Protein AF-A0A4Q0NZ06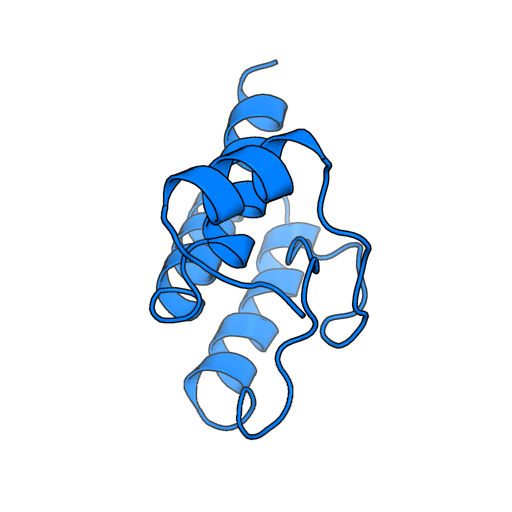-F1 (afdb_monomer)

Sequence (94 aa):
MFITMAWTIFRKAILLLQYAHTFVHWKMLQFGFKIKSTKEVIGQIPRLVVGGVKSFVGKIPVGNPGGANVPPLKAFPIDSELQSIFAKAGINVH

Secondary structure (DSSP, 8-state):
-HHHHHHHHHHHHHHH-GGGHHHHHHHHHHHHHHTT-HHHHHHHHHHHHHHHHT--SS---TT----TTS-TT---PPPHHHHHHHHHTT----

Structure (mmCIF, N/CA/C/O backbone):
data_AF-A0A4Q0NZ06-F1
#
_entry.id   AF-A0A4Q0NZ06-F1
#
loop_
_atom_site.group_PDB
_atom_site.id
_atom_site.type_symbol
_atom_site.label_atom_id
_atom_site.label_alt_id
_atom_site.label_comp_id
_atom_site.label_asym_id
_atom_site.label_entity_id
_atom_site.label_seq_id
_atom_site.pdbx_PDB_ins_code
_atom_site.Cartn_x
_atom_site.Cartn_y
_atom_site.Cartn_z
_atom_site.occupancy
_atom_site.B_iso_or_equiv
_atom_site.auth_seq_id
_atom_site.auth_comp_id
_atom_site.auth_asym_id
_atom_site.auth_atom_id
_atom_site.pdbx_PDB_model_num
ATOM 1 N N . MET A 1 1 ? 15.267 8.024 0.315 1.00 60.00 1 MET A N 1
ATOM 2 C CA . MET A 1 1 ? 14.583 8.942 1.252 1.00 60.00 1 MET A CA 1
ATOM 3 C C . MET A 1 1 ? 13.210 9.401 0.747 1.00 60.00 1 MET A C 1
ATOM 5 O O . MET A 1 1 ? 12.220 9.113 1.402 1.00 60.00 1 MET A O 1
ATOM 9 N N . PHE A 1 2 ? 13.091 10.033 -0.430 1.00 67.25 2 PHE A N 1
ATOM 10 C CA . PHE A 1 2 ? 11.779 10.478 -0.947 1.00 67.25 2 PHE A CA 1
ATOM 11 C C . PHE A 1 2 ? 10.834 9.334 -1.344 1.00 67.25 2 PHE A C 1
ATOM 13 O O . PHE A 1 2 ? 9.649 9.372 -1.029 1.00 67.25 2 PHE A O 1
ATOM 20 N N . ILE A 1 3 ? 11.361 8.286 -1.986 1.00 69.38 3 ILE A N 1
ATOM 21 C CA . ILE A 1 3 ? 10.565 7.123 -2.412 1.00 69.38 3 ILE A CA 1
ATOM 22 C C . ILE A 1 3 ? 9.984 6.381 -1.204 1.00 69.38 3 ILE A C 1
ATOM 24 O O . ILE A 1 3 ? 8.806 6.042 -1.188 1.00 69.38 3 ILE A O 1
ATOM 28 N N . THR A 1 4 ? 10.800 6.182 -0.169 1.00 71.88 4 THR A N 1
ATOM 29 C CA . THR A 1 4 ? 10.399 5.530 1.082 1.00 71.88 4 THR A CA 1
ATOM 30 C C . THR A 1 4 ? 9.342 6.344 1.821 1.00 71.88 4 THR A C 1
ATOM 32 O O . THR A 1 4 ? 8.359 5.775 2.277 1.00 71.88 4 THR A O 1
ATOM 35 N N . MET A 1 5 ? 9.481 7.673 1.861 1.00 71.88 5 MET A N 1
ATOM 36 C CA . MET A 1 5 ? 8.505 8.559 2.500 1.00 71.88 5 MET A CA 1
ATOM 37 C C . MET A 1 5 ? 7.158 8.566 1.766 1.00 71.88 5 MET A C 1
ATOM 39 O O . MET A 1 5 ? 6.115 8.429 2.401 1.00 71.88 5 MET A O 1
ATOM 43 N N . ALA A 1 6 ? 7.171 8.630 0.431 1.00 71.88 6 ALA A N 1
ATOM 44 C CA . ALA A 1 6 ? 5.957 8.512 -0.376 1.00 71.88 6 ALA A CA 1
ATOM 45 C C . ALA A 1 6 ? 5.251 7.166 -0.142 1.00 71.88 6 ALA A C 1
ATOM 47 O O . ALA A 1 6 ? 4.033 7.121 0.021 1.00 71.88 6 ALA A O 1
ATOM 48 N N . TRP A 1 7 ? 6.014 6.072 -0.050 1.00 75.75 7 TRP A N 1
ATOM 49 C CA . TRP A 1 7 ? 5.461 4.750 0.244 1.00 75.75 7 TRP A CA 1
ATOM 50 C C . TRP A 1 7 ? 4.850 4.668 1.642 1.00 75.75 7 TRP A C 1
ATOM 52 O O . TRP A 1 7 ? 3.767 4.110 1.799 1.00 75.75 7 TRP A O 1
ATOM 62 N N . THR A 1 8 ? 5.490 5.265 2.647 1.00 76.62 8 THR A N 1
ATOM 63 C CA . THR A 1 8 ? 4.936 5.361 4.004 1.00 76.62 8 THR A CA 1
ATOM 64 C C . THR A 1 8 ? 3.622 6.139 4.020 1.00 76.62 8 THR A C 1
ATOM 66 O O . THR A 1 8 ? 2.675 5.709 4.675 1.00 76.62 8 THR A O 1
ATOM 69 N N . ILE A 1 9 ? 3.519 7.233 3.258 1.00 75.50 9 ILE A N 1
ATOM 70 C CA . ILE A 1 9 ? 2.280 8.016 3.154 1.00 75.50 9 ILE A CA 1
ATOM 71 C C . ILE A 1 9 ? 1.161 7.183 2.522 1.00 75.50 9 ILE A C 1
ATOM 73 O O . ILE A 1 9 ? 0.062 7.147 3.068 1.00 75.50 9 ILE A O 1
ATOM 77 N N . PHE A 1 10 ? 1.427 6.453 1.432 1.00 75.44 10 PHE A N 1
ATOM 78 C CA . PHE A 1 10 ? 0.416 5.570 0.832 1.00 75.44 10 PHE A CA 1
ATOM 79 C C . PHE A 1 10 ? -0.033 4.458 1.785 1.00 75.44 10 PHE A C 1
ATOM 81 O O . PHE A 1 10 ? -1.228 4.181 1.881 1.00 75.44 10 PHE A O 1
ATOM 88 N N . ARG A 1 11 ? 0.902 3.873 2.541 1.00 72.25 11 ARG A N 1
ATOM 89 C CA . ARG A 1 11 ? 0.600 2.859 3.561 1.00 72.25 11 ARG A CA 1
ATOM 90 C C . ARG A 1 11 ? -0.233 3.414 4.707 1.00 72.25 11 ARG A C 1
ATOM 92 O O . ARG A 1 11 ? -1.123 2.727 5.172 1.00 72.25 11 ARG A O 1
ATOM 99 N N . LYS A 1 12 ? 0.015 4.643 5.162 1.00 71.06 12 LYS A N 1
ATOM 100 C CA . LYS A 1 12 ? -0.845 5.284 6.170 1.00 71.06 12 LYS A CA 1
ATOM 101 C C . LYS A 1 12 ? -2.223 5.606 5.577 1.00 71.06 12 LYS A C 1
ATOM 103 O O . LYS A 1 12 ? -3.238 5.324 6.201 1.00 71.06 12 LYS A O 1
ATOM 108 N N . ALA A 1 13 ? -2.277 6.115 4.346 1.00 69.06 13 ALA A N 1
ATOM 109 C CA . ALA A 1 13 ? -3.526 6.486 3.683 1.00 69.06 13 ALA A CA 1
ATOM 110 C C . ALA A 1 13 ? -4.465 5.292 3.451 1.00 69.06 13 ALA A C 1
ATOM 112 O O . ALA A 1 13 ? -5.671 5.445 3.624 1.00 69.06 13 ALA A O 1
ATOM 113 N N . ILE A 1 14 ? -3.937 4.108 3.114 1.00 69.62 14 ILE A N 1
ATOM 114 C CA . ILE A 1 14 ? -4.767 2.910 2.912 1.00 69.62 14 ILE A CA 1
ATOM 115 C C . ILE A 1 14 ? -5.447 2.438 4.206 1.00 69.62 14 ILE A C 1
ATOM 117 O O . ILE A 1 14 ? -6.542 1.890 4.156 1.00 69.62 14 ILE A O 1
ATOM 121 N N . LEU A 1 15 ? -4.814 2.700 5.355 1.00 67.12 15 LEU A N 1
ATOM 122 C CA . LEU A 1 15 ? -5.334 2.371 6.682 1.00 67.12 15 LEU A CA 1
ATOM 123 C C . LEU A 1 15 ? -6.351 3.399 7.181 1.00 67.12 15 LEU A C 1
ATOM 125 O O . LEU A 1 15 ? -7.304 3.033 7.857 1.00 67.12 15 LEU A O 1
ATOM 129 N N . LEU A 1 16 ? -6.143 4.679 6.862 1.00 64.00 16 LEU A N 1
ATOM 130 C CA . LEU A 1 16 ? -7.015 5.778 7.285 1.00 64.00 16 LEU A CA 1
ATOM 131 C C . LEU A 1 16 ? -8.275 5.896 6.414 1.00 64.00 16 LEU A C 1
ATOM 133 O O . LEU A 1 16 ? -9.346 6.248 6.903 1.00 64.00 16 LEU A O 1
ATOM 137 N N . LEU A 1 17 ? -8.148 5.655 5.107 1.00 62.47 17 LEU A N 1
ATOM 138 C CA . LEU A 1 17 ? -9.175 5.981 4.121 1.00 62.47 17 LEU A CA 1
ATOM 139 C C . LEU A 1 17 ? -9.806 4.713 3.559 1.00 62.47 17 LEU A C 1
ATOM 141 O O . LEU A 1 17 ? -9.658 4.384 2.380 1.00 62.47 17 LEU A O 1
ATOM 145 N N . GLN A 1 18 ? -10.569 4.034 4.414 1.00 58.19 18 GLN A N 1
ATOM 146 C CA . GLN A 1 18 ? -11.312 2.823 4.070 1.00 58.19 18 GLN A CA 1
ATOM 147 C C . GLN A 1 18 ? -12.187 2.986 2.813 1.00 58.19 18 GLN A C 1
ATOM 149 O O . GLN A 1 18 ? -12.292 2.071 1.998 1.00 58.19 18 GLN A O 1
ATOM 154 N N . TYR A 1 19 ? -12.761 4.179 2.634 1.00 54.41 19 TYR A N 1
ATOM 155 C CA . TYR A 1 19 ? -13.613 4.551 1.502 1.00 54.41 19 TYR A CA 1
ATOM 156 C C . TYR A 1 19 ? -12.834 5.037 0.268 1.00 54.41 19 TYR A C 1
ATOM 158 O O . TYR A 1 19 ? -13.381 5.059 -0.830 1.00 54.41 19 TYR A O 1
ATOM 166 N N . ALA A 1 20 ? -11.551 5.388 0.415 1.00 64.88 20 ALA A N 1
ATOM 167 C CA . ALA A 1 20 ? -10.683 5.791 -0.696 1.00 64.88 20 ALA A CA 1
ATOM 168 C C . ALA A 1 20 ? -9.686 4.689 -1.093 1.00 64.88 20 ALA A C 1
ATOM 170 O O . ALA A 1 20 ? -8.728 4.950 -1.817 1.00 64.88 20 ALA A O 1
ATOM 171 N N . HIS A 1 21 ? -9.904 3.453 -0.642 1.00 71.06 21 HIS A N 1
ATOM 172 C CA . HIS A 1 21 ? -9.000 2.320 -0.831 1.00 71.06 21 HIS A CA 1
ATOM 173 C C . HIS A 1 21 ? -8.606 2.102 -2.307 1.00 71.06 21 HIS A C 1
ATOM 175 O O . HIS A 1 21 ? -7.424 2.011 -2.645 1.00 71.06 21 HIS A O 1
ATOM 181 N N . THR A 1 22 ? -9.585 2.129 -3.218 1.00 75.06 22 THR A N 1
ATOM 182 C CA . THR A 1 22 ? -9.355 2.034 -4.673 1.00 75.06 22 THR A CA 1
ATOM 183 C C . THR A 1 22 ? -8.544 3.214 -5.209 1.00 75.06 22 THR A C 1
ATOM 185 O O . THR A 1 22 ? -7.656 3.035 -6.041 1.00 75.06 22 THR A O 1
ATOM 188 N N . PHE A 1 23 ? -8.792 4.424 -4.701 1.00 79.75 23 PHE A N 1
ATOM 189 C CA . PHE A 1 23 ? -8.040 5.619 -5.083 1.00 79.75 23 PHE A CA 1
ATOM 190 C C . PHE A 1 23 ? -6.582 5.559 -4.603 1.00 79.75 23 PHE A C 1
ATOM 192 O O . PHE A 1 23 ? -5.670 5.922 -5.347 1.00 79.75 23 PHE A O 1
ATOM 199 N N . VAL A 1 24 ? -6.333 5.047 -3.394 1.00 80.12 24 VAL A N 1
ATOM 200 C CA . VAL A 1 24 ? -4.971 4.845 -2.883 1.00 80.12 24 VAL A CA 1
ATOM 201 C C . VAL A 1 24 ? -4.232 3.804 -3.726 1.00 80.12 24 VAL A C 1
ATOM 203 O O . VAL A 1 24 ? -3.113 4.078 -4.159 1.00 80.12 24 VAL A O 1
ATOM 206 N N . HIS A 1 25 ? -4.858 2.673 -4.064 1.00 84.81 25 HIS A N 1
ATOM 207 C CA . HIS A 1 25 ? -4.264 1.694 -4.984 1.00 84.81 25 HIS A CA 1
ATOM 208 C C . HIS A 1 25 ? -3.983 2.270 -6.372 1.00 84.81 25 HIS A C 1
ATOM 210 O O . HIS A 1 25 ? -2.934 1.992 -6.954 1.00 84.81 25 HIS A O 1
ATOM 216 N N . TRP A 1 26 ? -4.863 3.133 -6.880 1.00 84.19 26 TRP A N 1
ATOM 217 C CA . TRP A 1 26 ? -4.632 3.847 -8.133 1.00 84.19 26 TRP A CA 1
ATOM 218 C C . TRP A 1 26 ? -3.387 4.737 -8.053 1.00 84.19 26 TRP A C 1
ATOM 220 O O . TRP A 1 26 ? -2.526 4.694 -8.935 1.00 84.19 26 TRP A O 1
ATOM 230 N N . LYS A 1 27 ? -3.222 5.489 -6.959 1.00 85.31 27 LYS A N 1
ATOM 231 C CA . LYS A 1 27 ? -2.011 6.287 -6.726 1.00 85.31 27 LYS A CA 1
ATOM 232 C C . LYS A 1 27 ? -0.757 5.426 -6.552 1.00 85.31 27 LYS A C 1
ATOM 234 O O . LYS A 1 27 ? 0.293 5.789 -7.081 1.00 85.31 27 LYS A O 1
ATOM 239 N N . MET A 1 28 ? -0.854 4.284 -5.872 1.00 88.06 28 MET A N 1
ATOM 240 C CA . MET A 1 28 ? 0.253 3.329 -5.736 1.00 88.06 28 MET A CA 1
ATOM 241 C C . MET A 1 28 ? 0.653 2.725 -7.087 1.00 88.06 28 MET A C 1
ATOM 243 O O . MET A 1 28 ? 1.845 2.570 -7.34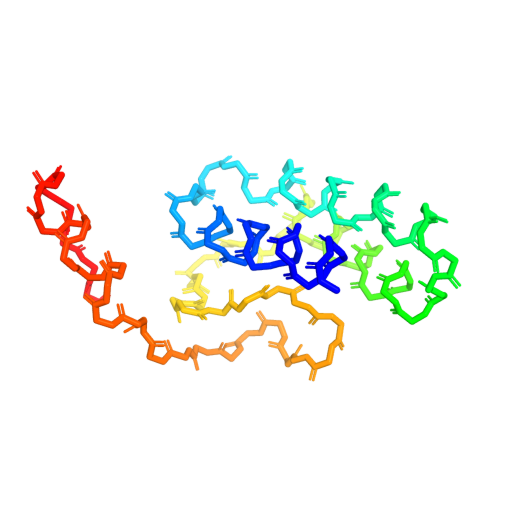4 1.00 88.06 28 MET A O 1
ATOM 247 N N . LEU A 1 29 ? -0.310 2.446 -7.972 1.00 89.31 29 LEU A N 1
ATOM 248 C CA . LEU A 1 29 ? -0.054 1.996 -9.342 1.00 89.31 29 LEU A CA 1
ATOM 249 C C . LEU A 1 29 ? 0.685 3.076 -10.147 1.00 89.31 29 LEU A C 1
ATOM 251 O O . LEU A 1 29 ? 1.742 2.800 -10.717 1.00 89.31 29 LEU A O 1
ATOM 255 N N . GLN A 1 30 ? 0.180 4.318 -10.140 1.00 90.06 30 GLN A N 1
ATOM 256 C CA . GLN A 1 30 ? 0.843 5.462 -10.784 1.00 90.06 30 GLN A CA 1
ATOM 257 C C . GLN A 1 30 ? 2.277 5.648 -10.268 1.00 90.06 30 GLN A C 1
ATOM 259 O O . GLN A 1 30 ? 3.207 5.892 -11.040 1.00 90.06 30 GLN A O 1
ATOM 264 N N . PHE A 1 31 ? 2.475 5.500 -8.958 1.00 88.06 31 PHE A N 1
ATOM 265 C CA . PHE A 1 31 ? 3.796 5.585 -8.355 1.00 88.06 31 PHE A CA 1
ATOM 266 C C . PHE A 1 31 ? 4.702 4.425 -8.776 1.00 88.06 31 PHE A C 1
ATOM 268 O O . PHE A 1 31 ? 5.862 4.670 -9.095 1.00 88.06 31 PHE A O 1
ATOM 275 N N . GLY A 1 32 ? 4.178 3.197 -8.847 1.00 87.25 32 GLY A N 1
ATOM 276 C CA . GLY A 1 32 ? 4.884 2.020 -9.358 1.00 87.25 32 GLY A CA 1
ATOM 277 C C . GLY A 1 32 ? 5.468 2.248 -10.754 1.00 87.25 32 GLY A C 1
ATOM 278 O O . GLY A 1 32 ? 6.646 1.961 -10.974 1.00 87.25 32 GLY A O 1
ATOM 279 N N . PHE A 1 33 ? 4.692 2.857 -11.660 1.00 90.88 33 PHE A N 1
ATOM 280 C CA . PHE A 1 33 ? 5.182 3.284 -12.976 1.00 90.88 33 PHE A CA 1
ATOM 281 C C . PHE A 1 33 ? 6.281 4.347 -12.868 1.00 90.88 33 PHE A C 1
ATOM 283 O O . PHE A 1 33 ? 7.324 4.222 -13.511 1.00 90.88 33 PHE A O 1
ATOM 290 N N . LYS A 1 34 ? 6.092 5.361 -12.014 1.00 88.81 34 LYS A N 1
ATOM 291 C CA . LYS A 1 34 ? 7.070 6.443 -11.807 1.00 88.81 34 LYS A CA 1
ATOM 292 C C . LYS A 1 34 ? 8.419 5.935 -11.288 1.00 88.81 34 LYS A C 1
ATOM 294 O O . LYS A 1 34 ? 9.455 6.445 -11.708 1.00 88.81 34 LYS A O 1
ATOM 299 N N . ILE A 1 35 ? 8.419 4.931 -10.409 1.00 89.31 35 ILE A N 1
ATOM 300 C CA . ILE A 1 35 ? 9.645 4.305 -9.884 1.00 89.31 35 ILE A CA 1
ATOM 301 C C . ILE A 1 35 ? 10.131 3.116 -10.727 1.00 89.31 35 ILE A C 1
ATOM 303 O O . ILE A 1 35 ? 11.082 2.449 -10.329 1.00 89.31 35 ILE A O 1
ATOM 307 N N . LYS A 1 36 ? 9.482 2.834 -11.867 1.00 91.56 36 LYS A N 1
ATOM 308 C CA . LYS A 1 36 ? 9.791 1.711 -12.771 1.00 91.56 36 LYS A CA 1
ATOM 309 C C . LYS A 1 36 ? 9.799 0.340 -12.073 1.00 91.56 36 LYS A C 1
ATOM 311 O O . LYS A 1 36 ? 10.543 -0.558 -12.458 1.00 91.56 36 LYS A O 1
ATOM 316 N N . SER A 1 37 ? 8.957 0.160 -11.053 1.00 90.88 37 SER A N 1
ATOM 317 C CA . SER A 1 37 ? 8.835 -1.106 -10.321 1.00 90.88 37 SER A CA 1
ATOM 318 C C . SER A 1 37 ? 7.742 -1.973 -10.937 1.00 90.88 37 SER A C 1
ATOM 320 O O . SER A 1 37 ? 6.565 -1.857 -10.592 1.00 90.88 37 SER A O 1
ATOM 322 N N . THR A 1 38 ? 8.134 -2.877 -11.833 1.00 89.19 38 THR A N 1
ATOM 323 C CA . THR A 1 38 ? 7.218 -3.844 -12.464 1.00 89.19 38 THR A CA 1
ATOM 324 C C . THR A 1 38 ? 6.511 -4.720 -11.432 1.00 89.19 38 THR A C 1
ATOM 326 O O . THR A 1 38 ? 5.323 -4.996 -11.574 1.00 89.19 38 THR A O 1
ATOM 329 N N . LYS A 1 39 ? 7.201 -5.081 -10.344 1.00 88.94 39 LYS A N 1
ATOM 330 C CA . LYS A 1 39 ? 6.633 -5.844 -9.225 1.00 88.94 39 LYS A CA 1
ATOM 331 C C . LYS A 1 39 ? 5.459 -5.120 -8.562 1.00 88.94 39 LYS A C 1
ATOM 333 O O . LYS A 1 39 ? 4.430 -5.737 -8.304 1.00 88.94 39 LYS A O 1
ATOM 338 N N . GLU A 1 40 ? 5.600 -3.821 -8.293 1.00 88.75 40 GLU A N 1
ATOM 339 C CA . GLU A 1 40 ? 4.517 -3.035 -7.691 1.00 88.75 40 GLU A CA 1
ATOM 340 C C . GLU A 1 40 ? 3.386 -2.802 -8.693 1.00 88.75 40 GLU A C 1
ATOM 342 O O . GLU A 1 40 ? 2.226 -2.972 -8.336 1.00 88.75 40 GLU A O 1
ATOM 347 N N . VAL A 1 41 ? 3.704 -2.515 -9.959 1.00 90.44 41 VAL A N 1
ATOM 348 C CA . VAL A 1 41 ? 2.691 -2.362 -11.016 1.00 90.44 41 VAL A CA 1
ATOM 349 C C . VAL A 1 41 ? 1.830 -3.623 -11.133 1.00 90.44 41 VAL A C 1
ATOM 351 O O . VAL A 1 41 ? 0.608 -3.546 -10.999 1.00 90.44 41 VAL A O 1
ATOM 354 N N . ILE A 1 42 ? 2.457 -4.793 -11.288 1.00 90.06 42 ILE A N 1
ATOM 355 C CA . ILE A 1 42 ? 1.753 -6.080 -11.382 1.00 90.06 42 ILE A CA 1
ATOM 356 C C . ILE A 1 42 ? 0.979 -6.373 -10.096 1.00 90.06 42 ILE A C 1
ATOM 358 O O . ILE A 1 42 ? -0.131 -6.887 -10.164 1.00 90.06 42 ILE A O 1
ATOM 362 N N . GLY A 1 43 ? 1.513 -6.018 -8.924 1.00 85.50 43 GLY A N 1
ATOM 363 C CA . GLY A 1 43 ? 0.828 -6.220 -7.648 1.00 85.50 43 GLY A CA 1
ATOM 364 C C . GLY A 1 43 ? -0.412 -5.342 -7.444 1.00 85.50 43 GLY A C 1
ATOM 365 O O . GLY A 1 43 ? -1.340 -5.772 -6.755 1.00 85.50 43 GLY A O 1
ATOM 366 N N . GLN A 1 44 ? -0.458 -4.138 -8.024 1.00 87.19 44 GLN A N 1
ATOM 367 C CA . GLN A 1 44 ? -1.593 -3.214 -7.884 1.00 87.19 44 GLN A CA 1
ATOM 368 C C . GLN A 1 44 ? -2.738 -3.509 -8.868 1.00 87.19 44 GLN A C 1
ATOM 370 O O . GLN A 1 44 ? -3.898 -3.294 -8.523 1.00 87.19 44 GLN A O 1
ATOM 375 N N . ILE A 1 45 ? -2.456 -4.059 -10.055 1.00 86.62 45 ILE A N 1
ATOM 376 C CA . ILE A 1 45 ? -3.480 -4.416 -11.060 1.00 86.62 45 ILE A CA 1
ATOM 377 C C . ILE A 1 45 ? -4.583 -5.336 -10.496 1.00 86.62 45 ILE A C 1
ATOM 379 O O . ILE A 1 45 ? -5.749 -4.944 -10.548 1.00 86.62 45 ILE A O 1
ATOM 383 N N . PRO A 1 46 ? -4.292 -6.509 -9.896 1.00 81.94 46 PRO A N 1
ATOM 384 C CA . PRO A 1 46 ? -5.333 -7.364 -9.336 1.00 81.94 46 PRO A CA 1
ATOM 385 C C . PRO A 1 46 ? -6.036 -6.701 -8.146 1.00 81.94 46 PRO A C 1
ATOM 387 O O . PRO A 1 46 ? -7.217 -6.944 -7.938 1.00 81.94 46 PRO A O 1
ATOM 390 N N . ARG A 1 47 ? -5.365 -5.814 -7.395 1.00 80.12 47 ARG A N 1
ATOM 391 C CA . ARG A 1 47 ? -5.975 -5.057 -6.284 1.00 80.12 47 ARG A CA 1
ATOM 392 C C . ARG A 1 47 ? -6.994 -4.024 -6.772 1.00 80.12 47 ARG A C 1
ATOM 394 O O . ARG A 1 47 ? -7.996 -3.810 -6.099 1.00 80.12 47 ARG A O 1
ATOM 401 N N . LEU A 1 48 ? -6.791 -3.450 -7.956 1.00 78.50 48 LEU A N 1
ATOM 402 C CA . LEU A 1 48 ? -7.763 -2.576 -8.619 1.00 78.50 48 LEU A CA 1
ATOM 403 C C . LEU A 1 48 ? -8.889 -3.364 -9.300 1.00 78.50 48 LEU A C 1
ATOM 405 O O . LEU A 1 48 ? -10.050 -2.993 -9.169 1.00 78.50 48 LEU A O 1
ATOM 409 N N . VAL A 1 49 ? -8.571 -4.467 -9.984 1.00 75.69 49 VAL A N 1
ATOM 410 C CA . VAL A 1 49 ? -9.558 -5.275 -10.726 1.00 75.69 49 VAL A CA 1
ATOM 411 C C . VAL A 1 49 ? -10.467 -6.067 -9.779 1.00 75.69 49 VAL A C 1
ATOM 413 O O . VAL A 1 49 ? -11.687 -6.041 -9.915 1.00 75.69 49 VAL A O 1
ATOM 416 N N . VAL A 1 50 ? -9.892 -6.742 -8.782 1.00 67.44 50 VAL A N 1
ATOM 417 C CA . VAL A 1 50 ? -10.631 -7.583 -7.824 1.00 67.44 50 VAL A CA 1
ATOM 418 C C . VAL A 1 50 ? -11.197 -6.732 -6.680 1.00 67.44 50 VAL A C 1
ATOM 420 O O . VAL A 1 50 ? -12.352 -6.905 -6.287 1.00 67.44 50 VAL A O 1
ATOM 423 N N . GLY A 1 51 ? -10.433 -5.743 -6.200 1.00 60.00 51 GLY A N 1
ATOM 424 C CA . GLY A 1 51 ? -10.886 -4.798 -5.172 1.00 60.00 51 GLY A CA 1
ATOM 425 C C . GLY A 1 51 ? -11.902 -3.763 -5.669 1.00 60.00 51 GLY A C 1
ATOM 426 O O . GLY A 1 51 ? -12.701 -3.294 -4.865 1.00 60.00 51 GLY A O 1
ATOM 427 N N . GLY A 1 52 ? -11.916 -3.441 -6.969 1.00 58.12 52 GLY A N 1
ATOM 428 C CA . GLY A 1 52 ? -12.869 -2.502 -7.573 1.00 58.12 52 GLY A CA 1
ATOM 429 C C . GLY A 1 52 ? -14.199 -3.123 -8.011 1.00 58.12 52 GLY A C 1
ATOM 430 O O . GLY A 1 52 ? -15.203 -2.419 -8.019 1.00 58.12 52 GLY A O 1
ATOM 431 N N . VAL A 1 53 ? -14.229 -4.420 -8.357 1.00 51.09 53 VAL A N 1
ATOM 432 C CA . VAL A 1 53 ? -15.423 -5.056 -8.954 1.00 51.09 53 VAL A CA 1
ATOM 433 C C . VAL A 1 53 ? -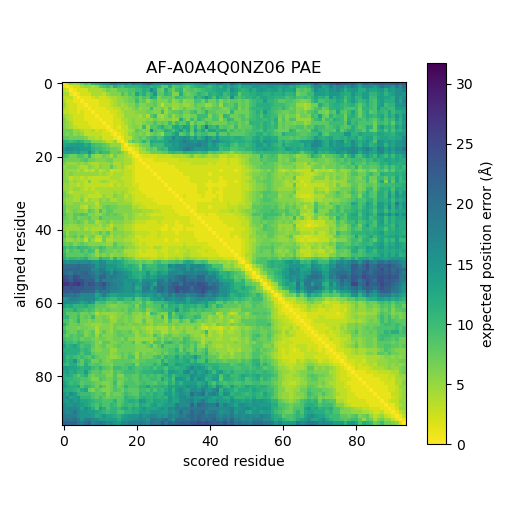16.152 -6.019 -8.001 1.00 51.09 53 VAL A C 1
ATOM 435 O O . VAL A 1 53 ? -17.366 -6.157 -8.139 1.00 51.09 53 VAL A O 1
ATOM 438 N N . LYS A 1 54 ? -15.490 -6.674 -7.022 1.00 47.53 54 LYS A N 1
ATOM 439 C CA . LYS A 1 54 ? -16.172 -7.662 -6.140 1.00 47.53 54 LYS A CA 1
ATOM 440 C C . LYS A 1 54 ? -15.706 -7.806 -4.674 1.00 47.53 54 LYS A C 1
ATOM 442 O O . LYS A 1 54 ? -16.459 -8.389 -3.901 1.00 47.53 54 LYS A O 1
ATOM 447 N N . SER A 1 55 ? -14.522 -7.361 -4.238 1.00 49.72 55 SER A N 1
ATOM 448 C CA . SER A 1 55 ? -13.844 -8.087 -3.131 1.00 49.72 55 SER A CA 1
ATOM 449 C C . SER A 1 55 ? -13.380 -7.315 -1.886 1.00 49.72 55 SER A C 1
ATOM 451 O O . SER A 1 55 ? -12.461 -7.771 -1.213 1.00 49.72 55 SER A O 1
ATOM 453 N N . PHE A 1 56 ? -14.052 -6.234 -1.488 1.00 51.00 56 PHE A N 1
ATOM 454 C CA . PHE A 1 56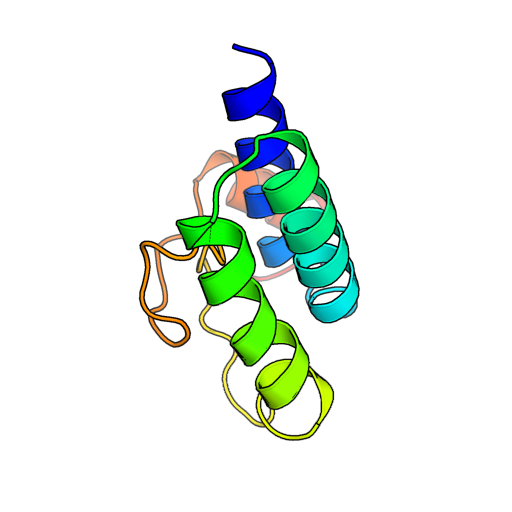 ? -14.008 -5.759 -0.086 1.00 51.00 56 PHE A CA 1
ATOM 455 C C . PHE A 1 56 ? -15.331 -5.972 0.665 1.00 51.00 56 PHE A C 1
ATOM 457 O O . PHE A 1 56 ? -15.636 -5.306 1.650 1.00 51.00 56 PHE A O 1
ATOM 464 N N . VAL A 1 57 ? -16.120 -6.948 0.215 1.00 47.94 57 VAL A N 1
ATOM 465 C CA . VAL A 1 57 ? -17.354 -7.381 0.872 1.00 47.94 57 VAL A CA 1
ATOM 466 C C . VAL A 1 57 ? -16.989 -8.296 2.044 1.00 47.94 57 VAL A C 1
ATOM 468 O O . VAL A 1 57 ? -16.833 -9.503 1.888 1.00 47.94 57 VAL A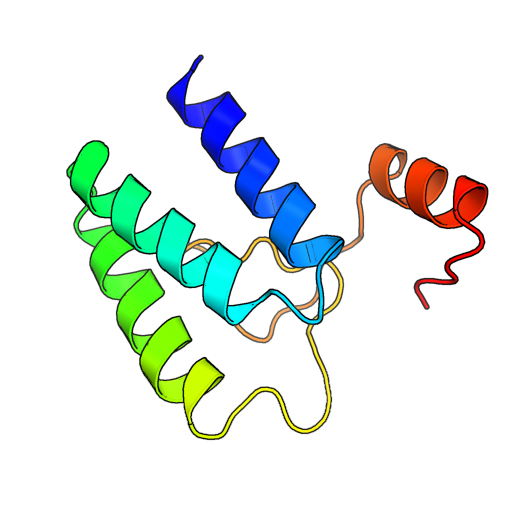 O 1
ATOM 471 N N . GLY A 1 58 ? -16.799 -7.709 3.226 1.00 50.59 58 GLY A N 1
ATOM 472 C CA . GLY A 1 58 ? -16.961 -8.422 4.496 1.00 50.59 58 GLY A CA 1
ATOM 473 C C . GLY A 1 58 ? -15.896 -8.144 5.550 1.00 50.59 58 GLY A C 1
ATOM 474 O O . GLY A 1 58 ? -16.248 -7.822 6.680 1.00 50.59 58 GLY A O 1
ATOM 475 N N . LYS A 1 59 ? -14.604 -8.263 5.226 1.00 56.09 59 LYS A N 1
ATOM 476 C CA . LYS A 1 59 ? -13.520 -8.043 6.201 1.00 56.09 59 LYS A CA 1
ATOM 477 C C . LYS A 1 59 ? -12.316 -7.406 5.538 1.00 56.09 59 LYS A C 1
ATOM 479 O O . LYS A 1 59 ? -11.540 -8.069 4.854 1.00 56.09 59 LYS A O 1
ATOM 484 N N . ILE A 1 60 ? -12.170 -6.108 5.761 1.00 64.44 60 ILE A N 1
ATOM 485 C CA . ILE A 1 60 ? -10.953 -5.400 5.399 1.00 64.44 60 ILE A CA 1
ATOM 486 C C . ILE A 1 60 ? -9.872 -5.840 6.390 1.00 64.44 60 ILE A C 1
ATOM 488 O O . ILE A 1 60 ? -10.108 -5.756 7.596 1.00 64.44 60 ILE A O 1
ATOM 492 N N . PRO A 1 61 ? -8.702 -6.325 5.937 1.00 68.94 61 PRO A N 1
ATOM 493 C CA . PRO A 1 61 ? -7.623 -6.658 6.847 1.00 68.94 61 PRO A CA 1
ATOM 494 C C . PRO A 1 61 ? -7.045 -5.369 7.428 1.00 68.94 61 PRO A C 1
ATOM 496 O O . PRO A 1 61 ? -6.222 -4.691 6.806 1.00 68.94 61 PRO A O 1
ATOM 499 N N . VAL A 1 62 ? -7.497 -5.045 8.636 1.00 72.19 62 VAL A N 1
ATOM 500 C CA . VAL A 1 62 ? -7.017 -3.910 9.421 1.00 72.19 62 VAL A CA 1
ATOM 501 C C . VAL A 1 62 ? -5.488 -3.970 9.508 1.00 72.19 62 VAL A C 1
ATOM 503 O O . VAL A 1 62 ? -4.895 -5.036 9.690 1.00 72.19 62 VAL A O 1
ATOM 506 N N . GLY A 1 63 ? -4.837 -2.829 9.285 1.00 72.31 63 GLY A N 1
ATOM 507 C CA . GLY A 1 63 ? -3.378 -2.709 9.321 1.00 72.31 63 GLY A CA 1
ATOM 508 C C . GLY A 1 63 ? -2.626 -3.196 8.075 1.00 72.31 63 GLY A C 1
ATOM 509 O O . GLY A 1 63 ? -1.408 -3.029 8.019 1.00 72.31 63 GLY A O 1
ATOM 510 N N . ASN A 1 64 ? -3.284 -3.734 7.039 1.00 80.75 64 ASN A N 1
ATOM 511 C CA . ASN A 1 64 ? -2.571 -4.155 5.828 1.00 80.75 64 ASN A CA 1
ATOM 512 C C . ASN A 1 64 ? -2.011 -2.965 5.019 1.00 80.75 64 ASN A C 1
ATOM 514 O O . ASN A 1 64 ? -2.774 -2.112 4.574 1.00 80.75 64 ASN A O 1
ATOM 518 N N . PRO A 1 65 ? -0.696 -2.922 4.735 1.00 77.00 65 PRO A N 1
ATOM 519 C CA . PRO A 1 65 ? -0.080 -1.794 4.039 1.00 77.00 65 PRO A CA 1
ATOM 520 C C . PRO A 1 65 ? -0.283 -1.783 2.509 1.00 77.00 65 PRO A C 1
ATOM 522 O O . PRO A 1 65 ? 0.201 -0.869 1.844 1.00 77.00 65 PRO A O 1
ATOM 525 N N . GLY A 1 66 ? -0.907 -2.803 1.909 1.00 76.69 66 GLY A N 1
ATOM 526 C CA . GLY A 1 66 ? -1.298 -2.802 0.491 1.00 76.69 66 GL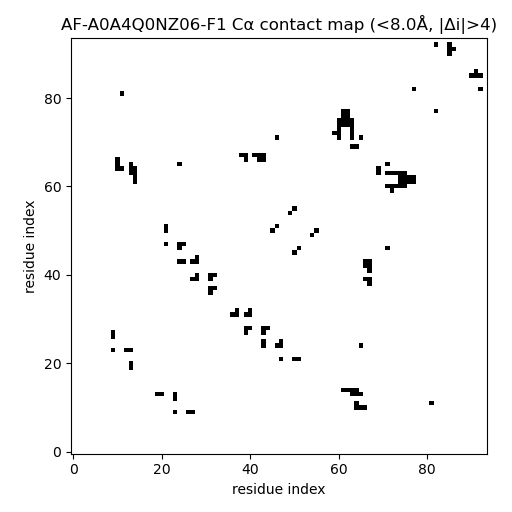Y A CA 1
ATOM 527 C C . GLY A 1 66 ? -0.178 -2.991 -0.546 1.00 76.69 66 GLY A C 1
ATOM 528 O O . GLY A 1 66 ? -0.454 -2.989 -1.747 1.00 76.69 66 GLY A O 1
ATOM 529 N N . GLY A 1 67 ? 1.079 -3.168 -0.125 1.00 81.19 67 GLY A N 1
ATOM 530 C CA . GLY A 1 67 ? 2.215 -3.385 -1.033 1.00 81.19 67 GLY A CA 1
ATOM 531 C C . GLY A 1 67 ? 2.212 -4.763 -1.710 1.00 81.19 67 GLY A C 1
ATOM 532 O O . GLY A 1 67 ? 1.705 -5.736 -1.148 1.00 81.19 67 GLY A O 1
ATOM 533 N N . ALA A 1 68 ? 2.843 -4.886 -2.884 1.00 82.12 68 ALA A N 1
ATOM 534 C CA . ALA A 1 68 ? 2.899 -6.154 -3.629 1.00 82.12 68 ALA A CA 1
ATOM 535 C C . ALA A 1 68 ? 3.617 -7.297 -2.875 1.00 82.12 68 ALA A C 1
ATOM 537 O O . ALA A 1 68 ? 3.422 -8.467 -3.186 1.00 82.12 68 ALA A O 1
ATOM 538 N N . ASN A 1 69 ? 4.425 -6.956 -1.867 1.00 84.69 69 ASN A N 1
ATOM 539 C CA . ASN A 1 69 ? 5.199 -7.900 -1.054 1.00 84.69 69 ASN A CA 1
ATOM 540 C C . ASN A 1 69 ? 4.420 -8.509 0.124 1.00 84.69 69 ASN A C 1
ATOM 542 O O . ASN A 1 69 ? 4.981 -9.328 0.846 1.00 84.69 69 ASN A O 1
ATOM 546 N N . VAL A 1 70 ? 3.174 -8.089 0.367 1.00 81.75 70 VAL A N 1
ATOM 547 C CA . VAL A 1 70 ? 2.348 -8.612 1.465 1.00 81.75 70 VAL A CA 1
ATOM 548 C C . VAL A 1 70 ? 1.076 -9.278 0.931 1.00 81.75 70 VAL A C 1
ATOM 550 O O . VAL A 1 70 ? 0.527 -8.819 -0.078 1.00 81.75 70 VAL A O 1
ATOM 553 N N . PRO A 1 71 ? 0.573 -10.344 1.586 1.00 81.88 71 PRO A N 1
ATOM 554 C CA . PRO A 1 71 ? -0.690 -10.962 1.197 1.00 81.88 71 PRO A CA 1
ATOM 555 C C . PRO A 1 71 ? -1.857 -9.968 1.325 1.00 81.88 71 PRO A C 1
ATOM 557 O O . PRO A 1 71 ? -1.893 -9.212 2.297 1.00 81.88 71 PRO A O 1
ATOM 560 N N . PRO A 1 72 ? -2.828 -9.965 0.397 1.00 73.06 72 PRO A N 1
ATOM 561 C CA . PRO A 1 72 ? -3.884 -8.950 0.339 1.00 73.06 72 PRO A CA 1
ATOM 562 C C . PRO A 1 72 ? -4.927 -9.046 1.460 1.00 73.06 72 PRO A C 1
ATOM 564 O O . PRO A 1 72 ? -5.548 -8.039 1.756 1.00 73.06 72 PRO A O 1
ATOM 567 N N . LEU A 1 73 ? -5.107 -10.217 2.085 1.00 76.69 73 LEU A N 1
ATOM 568 C CA . LEU A 1 73 ? -6.091 -10.460 3.157 1.00 76.69 73 LEU A CA 1
ATOM 569 C C . LEU A 1 73 ? -5.460 -10.600 4.552 1.00 76.69 73 LEU A C 1
ATOM 571 O O . LEU A 1 73 ? -6.138 -10.940 5.517 1.00 76.69 73 LEU A O 1
ATOM 575 N N . LYS A 1 74 ? -4.149 -10.370 4.677 1.00 79.12 74 LYS A N 1
ATOM 576 C CA . LYS A 1 74 ? -3.447 -10.505 5.958 1.00 79.12 74 LYS A CA 1
ATOM 577 C C . LYS A 1 74 ? -3.621 -9.233 6.786 1.00 79.12 74 LYS A C 1
ATOM 579 O O . LYS A 1 74 ? -3.176 -8.177 6.348 1.00 79.12 74 LYS A O 1
ATOM 584 N N . ALA A 1 75 ? -4.241 -9.325 7.959 1.00 78.62 75 ALA A N 1
ATOM 585 C CA . ALA A 1 75 ? -4.264 -8.227 8.924 1.00 78.62 75 ALA A CA 1
ATOM 586 C C . ALA A 1 75 ? -2.882 -8.049 9.573 1.00 78.62 75 ALA A C 1
ATOM 588 O O . ALA A 1 75 ? -2.120 -9.012 9.712 1.00 78.62 75 ALA A O 1
ATOM 589 N N . PHE A 1 76 ? -2.559 -6.819 9.955 1.00 79.94 76 PHE A N 1
ATOM 590 C CA . PHE A 1 76 ? -1.329 -6.476 10.668 1.00 79.94 76 PHE A CA 1
ATOM 591 C C . PHE A 1 76 ? -1.664 -5.552 11.847 1.00 79.94 76 PHE A C 1
ATOM 593 O O . PHE A 1 76 ? -2.679 -4.859 11.805 1.00 79.94 76 PHE A O 1
ATOM 600 N N . PRO A 1 77 ? -0.835 -5.514 12.903 1.00 78.81 77 PRO A N 1
ATOM 601 C CA . PRO A 1 77 ? -1.010 -4.527 13.961 1.00 78.81 77 PRO A CA 1
ATOM 602 C C . PRO A 1 77 ? -0.868 -3.108 13.392 1.00 78.81 77 PRO A C 1
ATOM 604 O O . PRO A 1 77 ? 0.054 -2.827 12.623 1.00 78.81 77 PRO A O 1
ATOM 607 N N . ILE A 1 78 ? -1.787 -2.217 13.769 1.00 75.94 78 ILE A N 1
ATOM 608 C CA . ILE A 1 78 ? -1.673 -0.788 13.467 1.00 75.94 78 ILE A CA 1
ATOM 609 C C . ILE A 1 78 ? -0.584 -0.195 14.365 1.00 75.94 78 ILE A C 1
ATOM 611 O O . ILE A 1 78 ? -0.592 -0.424 15.572 1.00 75.94 78 ILE A O 1
ATOM 615 N N . ASP A 1 79 ? 0.319 0.586 13.776 1.00 80.12 79 ASP A N 1
ATOM 616 C CA . ASP A 1 79 ? 1.367 1.315 14.493 1.00 80.12 79 ASP A CA 1
ATOM 617 C C . ASP A 1 79 ? 0.783 2.244 15.577 1.00 80.12 79 ASP A C 1
ATOM 619 O O . ASP A 1 79 ? -0.254 2.880 15.364 1.00 80.12 79 ASP A O 1
ATOM 623 N N . SER A 1 80 ? 1.444 2.339 16.733 1.00 77.12 80 SER A N 1
ATOM 624 C CA . SER A 1 80 ? 0.971 3.124 17.882 1.00 77.12 80 SER A CA 1
ATOM 625 C C . SER A 1 80 ? 0.794 4.612 17.560 1.00 77.12 80 SER A C 1
ATOM 627 O O . SER A 1 80 ? -0.127 5.246 18.083 1.00 77.12 80 SER A O 1
ATOM 629 N N . GLU A 1 81 ? 1.593 5.165 16.643 1.00 79.56 81 GLU A N 1
ATOM 630 C CA . GLU A 1 81 ? 1.424 6.533 16.145 1.00 79.56 81 GLU A CA 1
ATOM 631 C C . GLU A 1 81 ? 0.050 6.693 15.477 1.00 79.56 81 GLU A C 1
ATOM 633 O O . GLU A 1 81 ? -0.686 7.641 15.757 1.00 79.56 81 GLU A O 1
ATOM 638 N N . LEU A 1 82 ? -0.337 5.733 14.636 1.00 71.75 82 LEU A N 1
ATOM 639 C CA . LEU A 1 82 ? -1.597 5.774 13.900 1.00 71.75 82 LEU A CA 1
ATOM 640 C C . LEU A 1 82 ? -2.796 5.495 14.816 1.00 71.75 82 LEU A C 1
ATOM 642 O O . LEU A 1 82 ? -3.821 6.160 14.683 1.00 71.75 82 LEU A O 1
ATOM 646 N N . GLN A 1 83 ? -2.647 4.599 15.797 1.00 76.31 83 GLN A N 1
ATOM 647 C CA . GLN A 1 83 ? -3.646 4.407 16.857 1.00 76.31 83 GLN A CA 1
ATOM 648 C C . GLN A 1 83 ? -3.906 5.711 17.624 1.00 76.31 83 GLN A C 1
ATOM 650 O O . GLN A 1 83 ? -5.060 6.052 17.877 1.00 76.31 83 GLN A O 1
ATOM 655 N N . SER A 1 84 ? -2.857 6.483 17.934 1.00 77.19 84 SER A N 1
ATOM 656 C CA . SER A 1 84 ? -3.006 7.772 18.621 1.00 77.19 84 SER A CA 1
ATOM 657 C C . SER A 1 84 ? -3.773 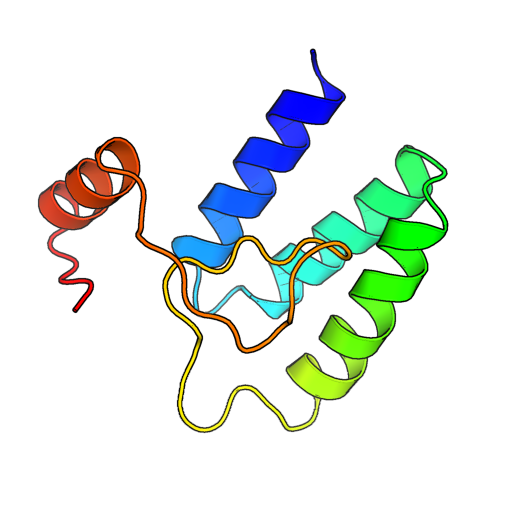8.804 17.783 1.00 77.19 84 SER A C 1
ATOM 659 O O . SER A 1 84 ? -4.566 9.577 18.320 1.00 77.19 84 SER A O 1
ATOM 661 N N . ILE A 1 85 ? -3.573 8.799 16.460 1.00 77.50 85 ILE A N 1
ATOM 662 C CA . ILE A 1 85 ? -4.299 9.665 15.523 1.00 77.50 85 ILE A CA 1
ATOM 663 C C . ILE A 1 85 ? -5.771 9.250 15.463 1.00 77.50 85 ILE A C 1
ATOM 665 O O . ILE A 1 85 ? -6.643 10.111 15.558 1.00 77.50 85 ILE A O 1
ATOM 669 N N . PHE A 1 86 ? -6.055 7.948 15.364 1.00 74.62 86 PHE A N 1
ATOM 670 C CA . PHE A 1 86 ? -7.424 7.430 15.373 1.00 74.62 86 PHE A CA 1
ATOM 671 C C . PHE A 1 86 ? -8.161 7.763 16.672 1.00 74.62 86 PHE A C 1
ATOM 673 O O . PHE A 1 86 ? -9.274 8.285 16.615 1.00 74.62 86 PHE A O 1
ATOM 680 N N . ALA A 1 87 ? -7.514 7.570 17.823 1.00 77.69 87 ALA A N 1
ATOM 681 C CA . ALA A 1 87 ? -8.074 7.915 19.127 1.00 77.69 87 ALA A CA 1
ATOM 682 C C . ALA A 1 87 ? -8.392 9.417 19.237 1.00 77.69 87 ALA A C 1
ATOM 684 O O . ALA A 1 87 ? -9.487 9.785 19.656 1.00 77.69 87 ALA A O 1
ATOM 685 N N . LYS A 1 88 ? -7.480 10.294 18.789 1.00 76.56 88 LYS A N 1
ATOM 686 C CA . LYS A 1 88 ? -7.720 11.751 18.732 1.00 76.56 88 LYS A CA 1
ATOM 687 C C . LYS A 1 88 ? -8.865 12.131 17.792 1.00 76.56 88 LYS A C 1
ATOM 689 O O . LYS A 1 88 ? -9.552 13.114 18.046 1.00 76.56 88 LYS A O 1
ATOM 694 N N . ALA A 1 89 ? -9.062 11.371 16.719 1.00 74.62 89 ALA A N 1
ATOM 695 C CA . ALA A 1 89 ? -10.149 11.565 15.767 1.00 74.62 89 ALA A CA 1
ATOM 696 C C . ALA A 1 89 ? -11.481 10.922 16.211 1.00 74.62 89 ALA A C 1
ATOM 698 O O . ALA A 1 89 ? -12.460 11.013 15.475 1.00 74.62 89 ALA A O 1
ATOM 699 N N . GLY A 1 90 ? -11.534 10.265 17.379 1.00 74.25 90 GLY A N 1
ATOM 700 C CA . GLY A 1 90 ? -12.727 9.561 17.866 1.00 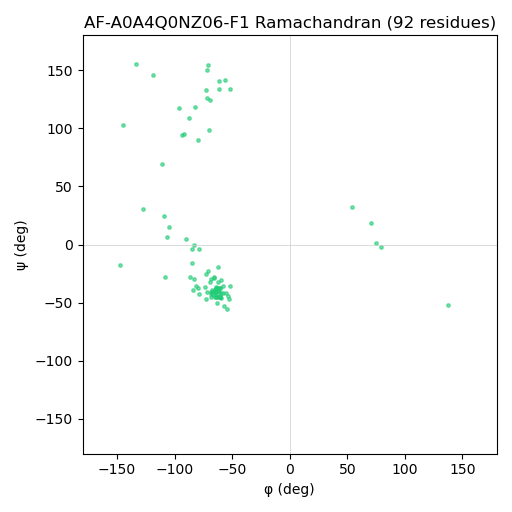74.25 90 GLY A CA 1
ATOM 701 C C . GLY A 1 90 ? -13.060 8.277 17.095 1.00 74.25 90 GLY A C 1
ATOM 702 O O . GLY A 1 90 ? -14.194 7.806 17.145 1.00 74.25 90 GLY A O 1
ATOM 703 N N . ILE A 1 91 ? -12.095 7.714 16.362 1.00 71.62 91 ILE A N 1
ATOM 704 C CA . ILE A 1 91 ? -12.261 6.498 15.561 1.00 71.62 91 ILE A CA 1
ATOM 705 C C . ILE A 1 91 ? -11.773 5.297 16.378 1.00 71.62 91 ILE A C 1
ATOM 707 O O . ILE A 1 91 ? -10.587 5.197 16.690 1.00 71.62 91 ILE A O 1
ATOM 711 N N . ASN A 1 92 ? -12.671 4.355 16.679 1.00 63.44 92 ASN A N 1
ATOM 712 C CA . ASN A 1 92 ? -12.309 3.075 17.289 1.00 63.44 92 ASN A CA 1
ATOM 713 C C . ASN A 1 92 ? -11.952 2.052 16.206 1.00 63.44 92 ASN A C 1
ATOM 715 O O . ASN A 1 92 ? -12.817 1.566 15.478 1.00 63.44 92 ASN A O 1
ATOM 719 N N . VAL A 1 93 ? -10.665 1.730 16.112 1.00 60.41 93 VAL A N 1
ATOM 720 C CA . VAL A 1 93 ? -10.134 0.627 15.303 1.00 60.41 93 VAL A CA 1
ATOM 721 C C . VAL A 1 93 ? -10.024 -0.614 16.194 1.00 60.41 93 VAL A C 1
ATOM 723 O O . VAL A 1 93 ? -9.046 -0.760 16.924 1.00 60.41 93 VAL A O 1
ATOM 726 N N . HIS A 1 94 ? -11.056 -1.463 16.170 1.00 52.91 94 HIS A N 1
ATOM 727 C CA . HIS A 1 94 ? -11.079 -2.795 16.792 1.00 52.91 94 HIS A CA 1
ATOM 728 C C . HIS A 1 94 ? -10.854 -3.889 15.745 1.00 52.91 94 HIS A C 1
ATOM 730 O O . HIS A 1 94 ? -11.408 -3.755 14.629 1.00 52.91 94 HIS A O 1
#

Foldseek 3Di:
DVLVVVLVVLLLCCQVCVPCVLVSLVVQLVVCVVVVPPLQVVQSVCCNVCVVPPPPPDDQ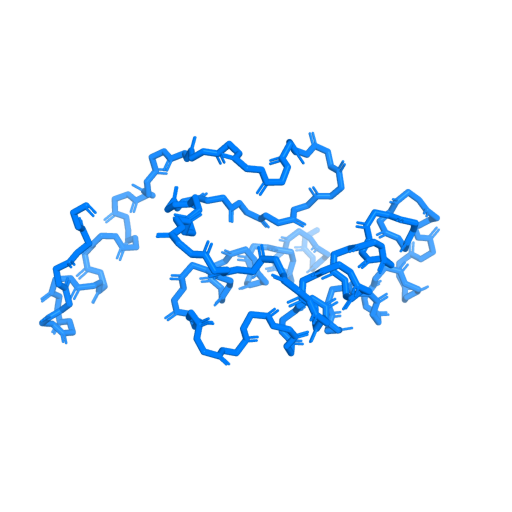QHSDSSGSPDDRNHHDDDDPVSVVVCVVVVHDDD

Solvent-accessible surface area (backbone atoms only — not comparable to full-atom values): 5519 Å² total; per-residue (Å²): 110,70,68,61,51,54,50,50,50,53,29,51,45,43,59,73,31,74,90,43,37,66,59,46,44,52,52,51,29,56,46,17,60,75,71,66,35,63,66,40,33,62,42,32,50,56,52,48,57,42,52,68,73,70,65,69,82,82,74,77,35,55,46,36,58,84,48,59,92,52,70,89,73,47,60,40,81,68,55,70,72,57,51,52,52,30,54,75,70,73,45,87,88,128

Organism: NCBI:txid1550906

InterPro domains:
  IPR022172 Protein of unknown function DUF3703 [PF12487] (5-86)

Mean predicted aligned error: 8.47 Å

pLDDT: mean 74.65, std 11.22, range [47.53, 91.56]

Radius of gyration: 13.3 Å; Cα contacts (8 Å, |Δi|>4): 81; chains: 1; bounding box: 32×23×32 Å